Protein AF-R5YTG2-F1 (afdb_monomer_lite)

Secondary structure (DSSP, 8-state):
---------HHHHHH-S-EEESSHHHHHHHHHHTTSS-TTS-EEEHHHHHHHHHHSS---PPPP--HHHH--HHHHHHHHHHHHHHHHHHHHHHTSS-TTSPPPP-

Sequence (106 aa):
MPHRARQMTRDDYIYYDYLIGMDSANIRNMTRLAGGTDSQNKIYKMLSFADYEETQRFTEARDVADPWYTGNFDETYEDVVAGCRGFLYYLQQKGELSADVEIPEK

Structure (mmCIF, N/CA/C/O backbone):
data_AF-R5YTG2-F1
#
_entry.id   AF-R5YTG2-F1
#
loop_
_atom_site.group_PDB
_atom_site.id
_atom_site.type_symbol
_atom_site.label_atom_id
_atom_site.label_alt_id
_atom_site.label_comp_id
_atom_site.label_asym_id
_atom_site.label_entity_id
_atom_site.label_seq_id
_atom_site.pdbx_PDB_ins_code
_atom_site.Cartn_x
_atom_site.Cartn_y
_atom_site.Cartn_z
_atom_site.occupancy
_atom_site.B_iso_or_equiv
_atom_site.auth_seq_id
_atom_site.auth_comp_id
_atom_site.auth_asym_id
_atom_site.auth_atom_id
_atom_site.pdbx_PDB_model_num
ATOM 1 N N . MET A 1 1 ? -12.778 -4.340 -18.655 1.00 61.41 1 MET A N 1
ATOM 2 C CA . MET A 1 1 ? -11.855 -3.296 -19.157 1.00 61.41 1 MET A CA 1
ATOM 3 C C . MET A 1 1 ? -10.484 -3.929 -19.349 1.00 61.41 1 MET A C 1
ATOM 5 O O . MET A 1 1 ? -10.129 -4.747 -18.511 1.00 61.41 1 MET A O 1
ATOM 9 N N . PRO A 1 2 ? -9.727 -3.633 -20.418 1.00 82.12 2 PRO A N 1
ATOM 10 C CA . PRO A 1 2 ? -8.362 -4.136 -20.540 1.00 82.12 2 PRO A CA 1
ATOM 11 C C . PRO A 1 2 ? -7.450 -3.419 -19.535 1.00 82.12 2 PRO A C 1
ATOM 13 O O . PRO A 1 2 ? -7.365 -2.191 -19.533 1.00 82.12 2 PRO A O 1
ATOM 16 N N . HIS A 1 3 ? -6.768 -4.187 -18.689 1.00 88.25 3 HIS A N 1
ATOM 17 C CA . HIS A 1 3 ? -5.743 -3.679 -17.779 1.00 88.25 3 HIS A CA 1
ATOM 18 C C . HIS A 1 3 ? -4.375 -3.778 -18.462 1.00 88.25 3 HIS A C 1
ATOM 20 O O . HIS A 1 3 ? -4.065 -4.789 -19.090 1.00 88.25 3 HIS A O 1
ATOM 26 N N . ARG A 1 4 ? -3.557 -2.725 -18.361 1.00 94.44 4 ARG A N 1
ATOM 27 C CA . ARG A 1 4 ? -2.174 -2.715 -18.861 1.00 94.44 4 ARG A CA 1
ATOM 28 C C . ARG A 1 4 ? -1.240 -2.119 -17.821 1.00 94.44 4 ARG A C 1
ATOM 30 O O . ARG A 1 4 ? -1.621 -1.175 -17.128 1.00 94.44 4 ARG A O 1
ATOM 37 N N . ALA A 1 5 ? -0.017 -2.636 -17.761 1.00 94.38 5 ALA A N 1
ATOM 38 C CA . ALA A 1 5 ? 1.027 -2.056 -16.932 1.00 94.38 5 ALA A CA 1
ATOM 39 C C . ALA A 1 5 ? 1.304 -0.604 -17.355 1.00 94.38 5 ALA A C 1
ATOM 41 O O . ALA A 1 5 ? 1.332 -0.274 -18.545 1.00 94.38 5 ALA A O 1
ATOM 42 N N . ARG A 1 6 ? 1.515 0.263 -16.365 1.00 95.69 6 ARG A N 1
ATOM 43 C CA . ARG A 1 6 ? 1.985 1.637 -16.541 1.00 95.69 6 ARG A CA 1
ATOM 44 C C . ARG A 1 6 ? 2.969 1.958 -15.427 1.00 95.69 6 ARG A C 1
ATOM 46 O O . ARG A 1 6 ? 2.832 1.446 -14.320 1.00 95.69 6 ARG A O 1
ATOM 53 N N . GLN A 1 7 ? 3.935 2.815 -15.715 1.00 96.25 7 GLN A N 1
ATOM 54 C CA . GLN A 1 7 ? 4.850 3.306 -14.697 1.00 96.25 7 GLN A CA 1
ATOM 55 C C . GLN A 1 7 ? 4.191 4.446 -13.914 1.00 96.25 7 GLN A C 1
ATOM 57 O O . GLN A 1 7 ? 3.543 5.305 -14.513 1.00 96.25 7 GLN A O 1
ATOM 62 N N . MET A 1 8 ? 4.365 4.447 -12.590 1.00 96.12 8 MET A N 1
ATOM 63 C CA . MET A 1 8 ? 3.955 5.567 -11.744 1.00 96.12 8 MET A CA 1
ATOM 64 C C . MET A 1 8 ? 4.789 6.814 -12.064 1.00 96.12 8 MET A C 1
ATOM 66 O O . MET A 1 8 ? 6.007 6.728 -12.248 1.00 96.12 8 MET A O 1
ATOM 70 N N . THR A 1 9 ? 4.145 7.975 -12.066 1.00 96.44 9 THR A N 1
ATOM 71 C CA . THR A 1 9 ? 4.787 9.289 -12.151 1.00 96.44 9 THR A CA 1
ATOM 72 C C . THR A 1 9 ? 4.522 10.105 -10.887 1.00 96.44 9 THR A C 1
ATOM 74 O O . THR A 1 9 ? 3.749 9.717 -10.012 1.00 96.44 9 THR A O 1
ATOM 77 N N . ARG A 1 10 ? 5.165 11.270 -10.775 1.00 95.81 10 ARG A N 1
ATOM 78 C CA . ARG A 1 10 ? 4.881 12.212 -9.685 1.00 95.81 10 ARG A CA 1
ATOM 79 C C . ARG A 1 10 ? 3.447 12.748 -9.737 1.00 95.81 10 ARG A C 1
ATOM 81 O O . ARG A 1 10 ? 2.872 13.012 -8.686 1.00 95.81 10 ARG A O 1
ATOM 88 N N . ASP A 1 11 ? 2.869 12.872 -10.929 1.00 96.94 11 ASP A N 1
ATOM 89 C CA . ASP A 1 11 ? 1.501 13.371 -11.101 1.00 96.94 11 ASP A CA 1
ATOM 90 C C . ASP A 1 11 ? 0.469 12.414 -10.494 1.00 96.94 11 ASP A C 1
ATOM 92 O O . ASP A 1 11 ? -0.548 12.866 -9.975 1.00 96.94 11 ASP A O 1
ATOM 96 N N . ASP A 1 12 ? 0.758 11.107 -10.457 1.00 97.12 12 ASP A N 1
ATOM 97 C CA . ASP A 1 12 ? -0.096 10.134 -9.769 1.00 97.12 12 ASP A CA 1
ATOM 98 C C . ASP A 1 12 ? -0.238 10.461 -8.270 1.00 97.12 12 ASP A C 1
ATOM 100 O O . ASP A 1 12 ? -1.326 10.343 -7.718 1.00 97.12 12 ASP A O 1
ATOM 104 N N . TYR A 1 13 ? 0.821 10.944 -7.611 1.00 96.88 13 TYR A N 1
ATOM 105 C CA . TYR A 1 13 ? 0.758 11.344 -6.197 1.00 96.88 13 TYR A CA 1
ATOM 106 C C . TYR A 1 13 ? -0.132 12.570 -5.960 1.00 96.88 13 TYR A C 1
ATOM 108 O O . TYR A 1 13 ? -0.708 12.732 -4.887 1.00 96.88 13 TYR A O 1
ATOM 116 N N . ILE A 1 14 ? -0.256 13.440 -6.963 1.00 95.38 14 ILE A N 1
ATOM 117 C CA . ILE A 1 14 ? -1.161 14.592 -6.912 1.00 95.38 14 ILE A CA 1
ATOM 118 C C . ILE A 1 14 ? -2.602 14.135 -7.163 1.00 95.38 14 ILE A C 1
ATOM 120 O O . ILE A 1 14 ? -3.525 14.656 -6.545 1.00 95.38 14 ILE A O 1
ATOM 124 N N . TYR A 1 15 ? -2.780 13.180 -8.075 1.00 97.44 15 TYR A N 1
ATOM 125 C CA . TYR A 1 15 ? -4.084 12.763 -8.571 1.00 97.44 15 TYR A CA 1
ATOM 126 C C . TYR A 1 15 ? -4.833 11.803 -7.638 1.00 97.44 15 TYR A C 1
ATOM 128 O O . TYR A 1 15 ? -6.042 11.949 -7.486 1.00 97.44 15 TYR A O 1
ATOM 136 N N . TYR A 1 16 ? -4.152 10.820 -7.039 1.00 97.88 16 TYR A N 1
ATOM 137 C CA . TYR A 1 16 ? -4.800 9.805 -6.201 1.00 97.88 16 TYR A CA 1
ATOM 138 C C . TYR A 1 16 ? -4.821 10.191 -4.716 1.00 97.88 16 TYR A C 1
ATOM 140 O O . TYR A 1 16 ? -3.918 10.851 -4.192 1.00 97.88 16 TYR A O 1
ATOM 148 N N . ASP A 1 17 ? -5.852 9.720 -4.019 1.00 97.50 17 ASP A N 1
ATOM 149 C CA . ASP A 1 17 ? -5.981 9.867 -2.566 1.00 97.50 17 ASP A CA 1
ATOM 150 C C . ASP A 1 17 ? -5.178 8.813 -1.803 1.00 97.50 17 ASP A C 1
ATOM 152 O O . ASP A 1 17 ? -4.634 9.105 -0.743 1.00 97.50 17 ASP A O 1
ATOM 156 N N . TYR A 1 18 ? -5.038 7.620 -2.386 1.00 97.88 18 TYR A N 1
ATOM 157 C CA . TYR A 1 18 ? -4.306 6.494 -1.816 1.00 97.88 18 TYR A CA 1
ATOM 158 C C . TYR A 1 18 ? -3.359 5.888 -2.854 1.00 97.88 18 TYR A C 1
ATOM 160 O O . TYR A 1 18 ? -3.745 5.609 -3.990 1.00 97.88 18 TYR A O 1
ATOM 168 N N . LEU A 1 19 ? -2.118 5.644 -2.445 1.00 98.00 19 LEU A N 1
ATOM 169 C CA . LEU A 1 19 ? -1.083 4.951 -3.206 1.00 98.00 19 LEU A CA 1
ATOM 170 C C . LEU A 1 19 ? -0.669 3.705 -2.428 1.00 98.00 19 LEU A C 1
ATOM 172 O O . LEU A 1 19 ? 0.018 3.795 -1.412 1.00 98.00 19 LEU A O 1
ATOM 176 N N . ILE A 1 20 ? -1.097 2.536 -2.896 1.00 97.94 20 ILE A N 1
ATOM 177 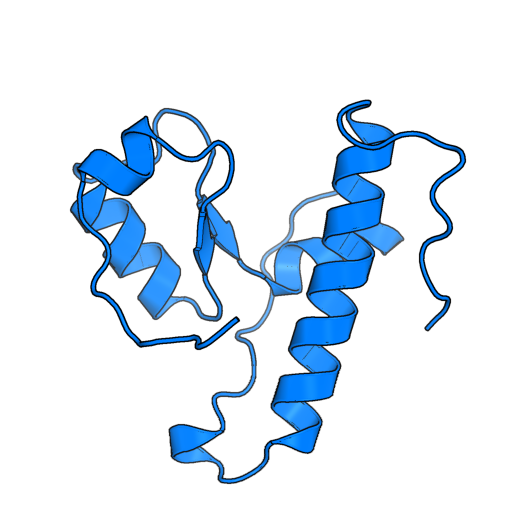C CA . ILE A 1 20 ? -0.927 1.279 -2.165 1.00 97.94 20 ILE A CA 1
ATOM 178 C C . ILE A 1 20 ? 0.149 0.431 -2.848 1.00 97.94 20 ILE A C 1
ATOM 180 O O . ILE A 1 20 ? -0.015 0.004 -3.989 1.00 97.94 20 ILE A O 1
ATOM 184 N N . GLY A 1 21 ? 1.263 0.210 -2.152 1.00 97.56 21 GLY A N 1
ATOM 185 C CA . GLY A 1 21 ? 2.379 -0.622 -2.598 1.00 97.56 21 GLY A CA 1
ATOM 186 C C . GLY A 1 21 ? 2.277 -2.052 -2.079 1.00 97.56 21 GLY A C 1
ATOM 187 O O . GLY A 1 21 ? 1.814 -2.279 -0.961 1.00 97.56 21 GLY A O 1
ATOM 188 N N . MET A 1 22 ? 2.752 -3.015 -2.867 1.00 97.44 22 MET A N 1
ATOM 189 C CA . MET A 1 22 ? 2.691 -4.440 -2.507 1.00 97.44 22 MET A CA 1
ATOM 190 C C . MET A 1 22 ? 3.829 -4.859 -1.569 1.00 97.44 22 MET A C 1
ATOM 192 O O . MET A 1 22 ? 3.654 -5.708 -0.700 1.00 97.44 22 MET A O 1
ATOM 196 N N . ASP A 1 23 ? 4.986 -4.216 -1.697 1.00 96.94 23 ASP A N 1
ATOM 197 C CA . ASP A 1 23 ? 6.186 -4.546 -0.937 1.00 96.94 23 ASP A CA 1
ATOM 198 C C . ASP A 1 23 ? 6.940 -3.294 -0.464 1.00 96.94 23 ASP A C 1
ATOM 200 O O . ASP A 1 23 ? 6.638 -2.148 -0.811 1.00 96.94 23 ASP A O 1
ATOM 204 N N . SER A 1 24 ? 7.980 -3.510 0.327 1.00 96.69 24 SER A N 1
ATOM 205 C CA . SER A 1 24 ? 8.809 -2.444 0.885 1.00 96.69 24 SER A CA 1
ATOM 206 C C . SER A 1 24 ? 9.613 -1.691 -0.187 1.00 96.69 24 SER A C 1
ATOM 208 O O . SER A 1 24 ? 9.976 -0.528 0.008 1.00 96.69 24 SER A O 1
ATOM 210 N N . ALA A 1 25 ? 9.904 -2.315 -1.334 1.00 97.00 25 ALA A N 1
ATOM 211 C CA . ALA A 1 25 ? 10.571 -1.657 -2.455 1.00 97.00 25 ALA A CA 1
ATOM 212 C C . ALA A 1 25 ? 9.638 -0.679 -3.181 1.00 97.00 25 ALA A C 1
ATOM 214 O O . ALA A 1 25 ? 10.075 0.412 -3.553 1.00 97.00 25 ALA A O 1
ATOM 215 N N . ASN A 1 26 ? 8.359 -1.027 -3.315 1.00 97.50 26 ASN A N 1
ATOM 216 C CA . ASN A 1 26 ? 7.296 -0.190 -3.850 1.00 97.50 26 ASN A CA 1
ATOM 217 C C . ASN A 1 26 ? 7.199 1.069 -2.991 1.00 97.50 26 ASN A C 1
ATOM 219 O O . ASN A 1 26 ? 7.338 2.162 -3.530 1.00 97.50 26 ASN A O 1
ATOM 223 N N . ILE A 1 27 ? 7.090 0.928 -1.663 1.00 97.50 27 ILE A N 1
ATOM 224 C CA . ILE A 1 27 ? 7.031 2.071 -0.736 1.00 97.50 27 ILE A CA 1
ATOM 225 C C . ILE A 1 27 ? 8.226 3.008 -0.936 1.00 97.50 27 ILE A C 1
ATOM 227 O O . ILE A 1 27 ? 8.043 4.192 -1.212 1.00 97.50 27 ILE A O 1
ATOM 231 N N . ARG A 1 28 ? 9.461 2.484 -0.900 1.00 97.56 28 ARG A N 1
ATOM 232 C CA . ARG A 1 28 ? 10.669 3.305 -1.115 1.00 97.56 28 ARG A CA 1
ATOM 233 C C . ARG A 1 28 ? 10.653 4.027 -2.466 1.00 97.56 28 ARG A C 1
ATOM 235 O O . ARG A 1 28 ? 10.999 5.206 -2.543 1.00 97.56 28 ARG A O 1
ATOM 242 N N . ASN A 1 29 ? 10.277 3.327 -3.536 1.00 97.94 29 ASN A N 1
ATOM 243 C CA . ASN A 1 29 ? 10.268 3.878 -4.889 1.00 97.94 29 ASN A CA 1
ATOM 244 C C . ASN A 1 29 ? 9.182 4.945 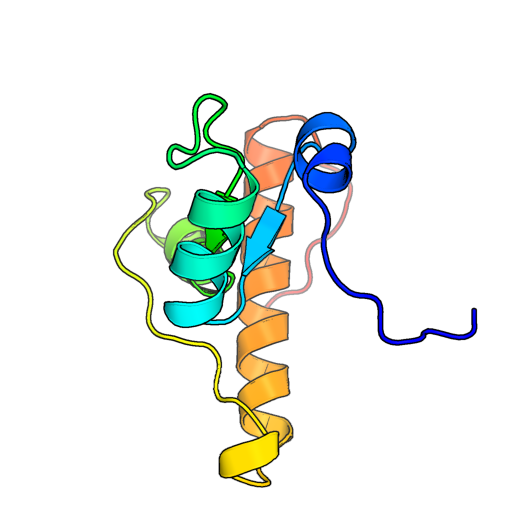-5.070 1.00 97.94 29 ASN A C 1
ATOM 246 O O . ASN A 1 29 ? 9.470 5.996 -5.644 1.00 97.94 29 ASN A O 1
ATOM 250 N N . MET A 1 30 ? 7.974 4.706 -4.557 1.00 97.81 30 MET A N 1
ATOM 251 C CA . MET A 1 30 ? 6.871 5.667 -4.590 1.00 97.81 30 MET A CA 1
ATOM 252 C C . MET A 1 30 ? 7.214 6.923 -3.788 1.00 97.81 30 MET A C 1
ATOM 254 O O . MET A 1 30 ? 7.076 8.024 -4.313 1.00 97.81 30 MET A O 1
ATOM 258 N N . THR A 1 31 ? 7.770 6.784 -2.579 1.00 97.25 31 THR A N 1
ATOM 259 C CA . THR A 1 31 ? 8.213 7.927 -1.762 1.00 97.25 31 THR A CA 1
ATOM 260 C C . THR A 1 31 ? 9.288 8.748 -2.471 1.00 97.25 31 THR A C 1
ATOM 262 O O . THR A 1 31 ? 9.249 9.980 -2.465 1.00 97.25 31 THR A O 1
ATOM 265 N N . ARG A 1 32 ? 10.229 8.092 -3.163 1.00 97.00 32 ARG A N 1
ATOM 266 C CA . ARG A 1 32 ? 11.222 8.788 -3.994 1.00 97.00 32 ARG A CA 1
ATOM 267 C C . ARG A 1 32 ? 10.560 9.568 -5.135 1.00 97.00 32 ARG A C 1
ATOM 269 O O . ARG A 1 32 ? 10.932 10.716 -5.367 1.00 97.00 32 ARG A O 1
ATOM 276 N N . LEU A 1 33 ? 9.581 8.979 -5.825 1.00 95.62 33 LEU A N 1
ATOM 277 C CA . LEU A 1 33 ? 8.838 9.637 -6.910 1.00 95.62 33 LEU A CA 1
ATOM 278 C C . LEU A 1 33 ? 7.958 10.795 -6.410 1.00 95.62 33 LEU A C 1
ATOM 280 O O . LEU A 1 33 ? 7.819 11.798 -7.110 1.00 95.62 33 LEU A O 1
ATOM 284 N N . ALA A 1 34 ? 7.439 10.702 -5.184 1.00 94.62 34 ALA A N 1
ATOM 285 C CA . ALA A 1 34 ? 6.671 11.755 -4.515 1.00 94.62 34 ALA A CA 1
ATOM 286 C C . ALA A 1 34 ? 7.521 12.979 -4.104 1.00 94.62 34 ALA A C 1
ATOM 288 O O . ALA A 1 34 ? 6.981 13.994 -3.666 1.00 94.62 34 ALA A O 1
ATOM 289 N N . GLY A 1 35 ? 8.846 12.926 -4.286 1.00 93.44 35 GLY A N 1
ATOM 290 C CA . GLY A 1 35 ? 9.770 14.007 -3.930 1.00 93.44 35 GLY A CA 1
ATOM 291 C C . GLY A 1 35 ? 10.578 13.752 -2.657 1.00 93.44 35 GLY A C 1
ATOM 292 O O . GLY A 1 35 ? 11.139 14.693 -2.107 1.00 93.44 35 GLY A O 1
ATOM 293 N N . GLY A 1 36 ? 10.655 12.498 -2.200 1.00 94.12 36 GLY A N 1
ATOM 294 C CA . GLY A 1 36 ? 11.484 12.067 -1.070 1.00 94.12 36 GLY A CA 1
ATOM 295 C C . GLY A 1 36 ? 10.732 11.908 0.252 1.00 94.12 36 GLY A C 1
ATOM 296 O O . GLY A 1 36 ? 11.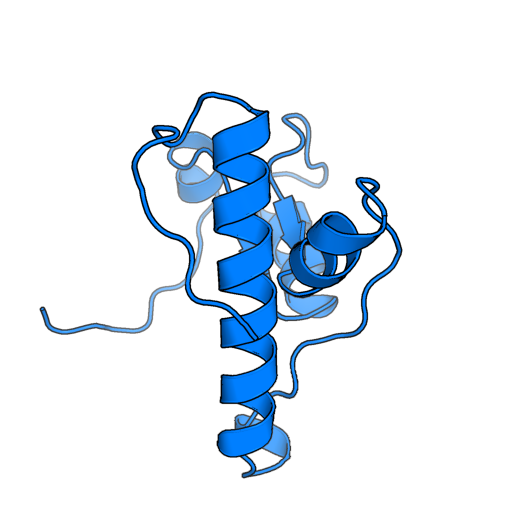252 11.250 1.148 1.00 94.12 36 GLY A O 1
ATOM 297 N N . THR A 1 37 ? 9.508 12.431 0.350 1.00 94.12 37 THR A N 1
ATOM 298 C CA . THR A 1 37 ? 8.661 12.337 1.547 1.00 94.12 37 THR A CA 1
ATOM 299 C C . THR A 1 37 ? 7.199 12.168 1.148 1.00 94.12 37 THR A C 1
ATOM 301 O O . THR A 1 37 ? 6.726 12.846 0.236 1.00 94.12 37 THR A O 1
ATOM 304 N N . ASP A 1 38 ? 6.471 11.320 1.874 1.00 95.88 38 ASP A N 1
ATOM 305 C CA . ASP A 1 38 ? 5.009 11.228 1.806 1.00 95.88 38 ASP A CA 1
ATOM 306 C C . ASP A 1 38 ? 4.364 12.329 2.664 1.00 95.88 38 ASP A C 1
ATOM 308 O O . ASP A 1 38 ? 3.940 12.118 3.796 1.00 95.88 38 ASP A O 1
ATOM 312 N N . SER A 1 39 ? 4.364 13.558 2.153 1.00 94.25 39 SER A N 1
ATOM 313 C CA . SER A 1 39 ? 3.888 14.735 2.891 1.00 94.25 39 SER A CA 1
ATOM 314 C C . SER A 1 39 ? 2.384 14.741 3.183 1.00 94.25 39 SER A C 1
ATOM 316 O O . SER A 1 39 ? 1.945 15.492 4.052 1.00 94.25 39 SER A O 1
ATOM 318 N N . GLN A 1 40 ? 1.597 13.949 2.452 1.00 96.19 40 GLN A N 1
ATOM 319 C CA . GLN A 1 40 ? 0.140 13.880 2.592 1.00 96.19 40 GLN A CA 1
ATOM 320 C C . GLN A 1 40 ? -0.314 12.595 3.298 1.00 96.19 40 GLN A C 1
ATOM 322 O O . GLN A 1 40 ? -1.512 12.436 3.511 1.00 96.19 40 GLN A O 1
ATOM 327 N N . ASN A 1 41 ? 0.620 11.725 3.703 1.00 95.62 41 ASN A N 1
ATOM 328 C CA . ASN A 1 41 ? 0.347 10.418 4.304 1.00 95.62 41 ASN A CA 1
ATOM 329 C C . ASN A 1 41 ? -0.579 9.560 3.424 1.00 95.62 41 ASN A C 1
ATOM 331 O O . ASN A 1 41 ? -1.575 9.032 3.906 1.00 95.62 41 ASN A O 1
ATOM 335 N N . LYS A 1 42 ? -0.285 9.484 2.122 1.00 96.38 42 LYS A N 1
ATOM 336 C CA . LYS A 1 42 ? -1.093 8.766 1.123 1.00 96.38 42 LYS A CA 1
ATOM 337 C C . LYS A 1 42 ? -0.480 7.436 0.692 1.00 96.38 42 LYS A C 1
ATOM 339 O O . LYS A 1 42 ? -1.123 6.694 -0.049 1.00 96.38 42 LYS A O 1
ATOM 344 N N . ILE A 1 43 ? 0.757 7.142 1.091 1.00 97.44 43 ILE A N 1
ATOM 345 C CA . ILE A 1 43 ? 1.486 5.941 0.685 1.00 97.44 43 ILE A CA 1
ATOM 346 C C . ILE A 1 43 ? 1.335 4.863 1.759 1.00 97.44 43 ILE A C 1
ATOM 348 O O . ILE A 1 43 ? 1.829 4.997 2.876 1.00 97.44 43 ILE A O 1
ATOM 352 N N . TYR A 1 44 ? 0.705 3.753 1.388 1.00 96.75 44 TYR A N 1
ATOM 353 C CA . TYR A 1 44 ? 0.424 2.630 2.280 1.00 96.75 44 TYR A CA 1
ATOM 354 C C . TYR A 1 44 ? 0.964 1.324 1.708 1.00 96.75 44 TYR A C 1
ATOM 356 O O . TYR A 1 44 ? 1.098 1.167 0.495 1.00 96.75 44 TYR A O 1
ATOM 364 N N . LYS A 1 45 ? 1.247 0.359 2.583 1.00 96.88 45 LYS A N 1
ATOM 365 C CA . LYS A 1 45 ? 1.559 -1.015 2.187 1.00 96.88 45 LYS A CA 1
ATOM 366 C C . LYS A 1 45 ? 0.294 -1.861 2.256 1.00 96.88 45 LYS A C 1
ATOM 368 O O . LYS A 1 45 ? -0.446 -1.750 3.228 1.00 96.88 45 LYS A O 1
ATOM 373 N N . MET A 1 46 ? 0.058 -2.706 1.253 1.00 96.88 46 MET A N 1
ATOM 374 C CA . MET A 1 46 ? -1.191 -3.465 1.110 1.00 96.88 46 MET A CA 1
ATOM 375 C C . MET A 1 46 ? -1.558 -4.239 2.383 1.00 96.88 46 MET A C 1
ATOM 377 O O . MET A 1 46 ? -2.654 -4.088 2.916 1.00 96.88 46 MET A O 1
ATOM 381 N N . LEU A 1 47 ? -0.617 -5.010 2.929 1.00 95.81 47 LEU A N 1
ATOM 382 C CA . LEU A 1 47 ? -0.885 -5.842 4.103 1.00 95.81 47 LEU A CA 1
ATOM 383 C C . LEU A 1 47 ? -0.971 -5.063 5.422 1.00 95.81 47 LEU A C 1
ATOM 385 O O . LEU A 1 47 ? -1.469 -5.607 6.399 1.00 95.81 47 LEU A O 1
ATOM 389 N N . SER A 1 48 ? -0.602 -3.776 5.458 1.00 95.56 48 SER A N 1
ATOM 390 C CA . 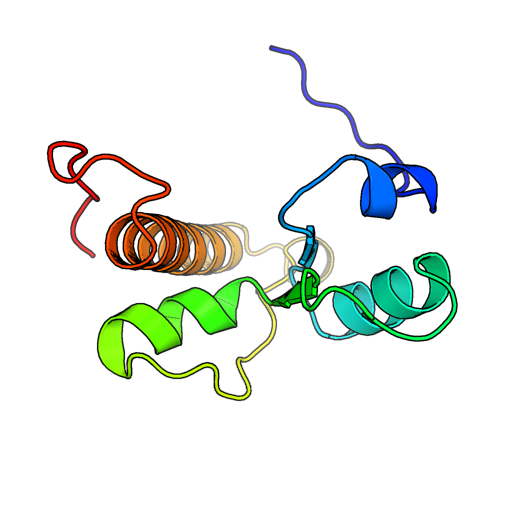SER A 1 48 ? -0.865 -2.939 6.639 1.00 95.56 48 SER A CA 1
ATOM 391 C C . SER A 1 48 ? -2.360 -2.738 6.883 1.00 95.56 48 SER A C 1
ATOM 393 O O . SER A 1 48 ? -2.754 -2.445 8.008 1.00 95.56 48 SER A O 1
ATOM 395 N N . PHE A 1 49 ? -3.200 -2.901 5.856 1.00 95.69 49 PHE A N 1
ATOM 396 C CA . PHE A 1 49 ? -4.650 -2.863 6.015 1.00 95.69 49 PHE A CA 1
ATOM 397 C C . PHE A 1 49 ? -5.223 -4.166 6.579 1.00 95.69 49 PHE A C 1
ATOM 399 O O . PHE A 1 49 ? -6.196 -4.111 7.327 1.00 95.69 49 PHE A O 1
ATOM 406 N N . ALA A 1 50 ? -4.615 -5.317 6.273 1.00 92.75 50 ALA A N 1
ATOM 407 C CA . ALA A 1 50 ? -5.036 -6.601 6.834 1.00 92.75 50 ALA A CA 1
ATOM 408 C C . ALA A 1 50 ? -4.870 -6.613 8.365 1.00 92.75 50 ALA A C 1
ATOM 410 O O . ALA A 1 50 ? -5.788 -6.999 9.083 1.00 92.75 50 ALA A O 1
ATOM 411 N N . ASP A 1 51 ? -3.751 -6.084 8.869 1.00 86.06 51 ASP A N 1
ATOM 412 C CA . ASP A 1 51 ? -3.519 -5.926 10.312 1.00 86.06 51 ASP A CA 1
ATOM 413 C C . ASP A 1 51 ? -4.426 -4.847 10.935 1.00 86.06 51 ASP A C 1
ATOM 415 O O . ASP A 1 51 ? -4.785 -4.916 12.115 1.00 86.06 51 ASP A O 1
ATOM 419 N N . TYR A 1 52 ? -4.803 -3.824 10.158 1.00 87.75 52 TYR A N 1
ATOM 420 C CA . TYR A 1 52 ? -5.656 -2.732 10.629 1.00 87.75 52 TYR A CA 1
ATOM 421 C C . TYR A 1 52 ? -7.076 -3.202 10.957 1.00 87.75 52 TYR A C 1
ATOM 423 O O . TYR A 1 52 ? -7.657 -2.710 11.920 1.00 87.75 52 TYR A O 1
ATOM 431 N N . GLU A 1 53 ? -7.633 -4.144 10.193 1.00 82.94 53 GLU A N 1
ATOM 432 C CA . GLU A 1 53 ? -8.956 -4.721 10.473 1.00 82.94 53 GLU A CA 1
ATOM 433 C C . GLU A 1 53 ? -9.045 -5.253 11.915 1.00 82.94 53 GLU A C 1
ATOM 435 O O . GLU A 1 53 ? -10.030 -5.016 12.612 1.00 82.94 53 GLU A O 1
ATOM 440 N N . GLU A 1 54 ? -7.976 -5.892 12.395 1.00 82.06 54 GLU A N 1
ATOM 441 C CA . GLU A 1 54 ? -7.924 -6.508 13.724 1.00 82.06 54 GLU A CA 1
ATOM 442 C C . GLU A 1 54 ? -7.457 -5.541 14.818 1.00 82.06 54 GLU A C 1
ATOM 444 O O . GLU A 1 54 ? -7.958 -5.564 15.943 1.00 82.06 54 GLU A O 1
ATOM 449 N N . THR A 1 55 ? -6.476 -4.690 14.510 1.00 85.62 55 THR A N 1
ATOM 450 C CA . THR A 1 55 ? -5.783 -3.871 15.520 1.00 85.62 55 THR A CA 1
ATOM 451 C C . THR A 1 55 ? -6.215 -2.408 15.535 1.00 85.62 55 THR A C 1
ATOM 453 O O . THR A 1 55 ? -5.903 -1.686 16.485 1.00 85.62 55 THR A O 1
ATOM 456 N N . GLN A 1 56 ? -6.883 -1.951 14.473 1.00 85.25 56 GLN A N 1
ATOM 457 C CA . GLN A 1 56 ? -7.195 -0.550 14.173 1.00 85.25 56 GLN A CA 1
ATOM 458 C C . GLN A 1 56 ? -5.971 0.381 14.214 1.00 85.25 56 GLN A C 1
ATOM 460 O O . GLN A 1 56 ? -6.085 1.586 14.464 1.00 85.25 56 GLN A O 1
ATOM 465 N N . ARG A 1 57 ? -4.772 -0.165 13.979 1.00 86.31 57 ARG A N 1
ATOM 466 C CA . ARG A 1 57 ? -3.505 0.572 13.959 1.00 86.31 57 ARG A CA 1
ATOM 467 C C . ARG A 1 57 ? -2.675 0.107 12.773 1.00 86.31 57 ARG A C 1
ATOM 469 O O . ARG A 1 57 ? -2.629 -1.074 12.466 1.00 86.31 57 ARG A O 1
ATOM 476 N N . PHE A 1 58 ? -1.987 1.038 12.122 1.00 88.56 58 PHE A N 1
ATOM 477 C CA . PHE A 1 58 ? -1.005 0.667 11.111 1.00 88.56 58 PHE A CA 1
ATOM 478 C C . PHE A 1 58 ? 0.281 0.211 11.800 1.00 88.56 58 PHE A C 1
ATOM 480 O O . PHE A 1 58 ? 0.952 1.002 12.468 1.00 88.56 58 PHE A O 1
ATOM 487 N N . THR A 1 59 ? 0.598 -1.072 11.654 1.00 81.25 59 THR A N 1
ATOM 488 C CA . THR A 1 59 ? 1.847 -1.695 12.099 1.00 81.25 59 THR A CA 1
ATOM 489 C C . THR A 1 59 ? 2.760 -1.991 10.914 1.00 81.25 59 THR A C 1
ATOM 491 O O . THR A 1 59 ? 2.372 -1.867 9.747 1.00 81.25 59 THR A O 1
ATOM 494 N N . GLU A 1 60 ? 4.008 -2.355 11.211 1.00 83.75 60 GLU A N 1
ATOM 495 C CA . GLU A 1 60 ? 4.887 -2.928 10.199 1.00 83.75 60 GLU A CA 1
ATOM 496 C C . GLU A 1 60 ? 4.251 -4.220 9.673 1.00 83.75 60 GLU A C 1
ATOM 498 O O . GLU A 1 60 ? 4.093 -5.182 10.419 1.00 83.75 60 GLU A O 1
ATOM 503 N N . ALA A 1 61 ? 3.875 -4.216 8.397 1.00 89.31 61 ALA A N 1
ATOM 504 C CA . ALA A 1 61 ? 3.306 -5.375 7.727 1.00 89.31 61 ALA A CA 1
ATOM 505 C C . ALA A 1 61 ? 4.354 -6.038 6.836 1.00 89.31 61 ALA A C 1
ATOM 507 O O . ALA A 1 61 ? 5.222 -5.366 6.265 1.00 89.31 61 ALA A O 1
ATOM 508 N N . ARG A 1 62 ? 4.251 -7.356 6.660 1.00 94.62 62 ARG A N 1
ATOM 509 C CA . ARG A 1 62 ? 5.083 -8.100 5.701 1.00 94.62 62 ARG A CA 1
ATOM 510 C C . ARG A 1 62 ? 4.798 -7.686 4.249 1.00 94.62 62 ARG A C 1
ATOM 512 O O . ARG A 1 62 ? 3.835 -6.975 3.969 1.00 94.62 62 ARG A O 1
ATOM 519 N N . ASP A 1 63 ? 5.687 -8.062 3.332 1.00 96.38 63 ASP A N 1
ATOM 520 C CA . ASP A 1 63 ? 5.474 -7.887 1.888 1.00 96.38 63 ASP A CA 1
ATOM 521 C C . ASP A 1 63 ? 4.398 -8.866 1.381 1.00 96.38 63 ASP A C 1
ATOM 523 O O . ASP A 1 63 ? 4.256 -9.965 1.926 1.00 96.38 63 ASP A O 1
ATOM 527 N N . VAL A 1 64 ? 3.657 -8.461 0.346 1.00 96.44 64 VAL A N 1
ATOM 528 C CA . VAL A 1 64 ? 2.844 -9.382 -0.462 1.00 96.44 64 VAL A CA 1
ATOM 529 C C . VAL A 1 64 ? 3.782 -10.347 -1.184 1.00 96.44 64 VAL A C 1
ATOM 531 O O . VAL A 1 64 ? 4.803 -9.915 -1.729 1.00 96.44 64 VAL A O 1
ATOM 534 N N . ALA A 1 65 ? 3.446 -11.635 -1.218 1.00 95.19 65 ALA A N 1
ATOM 535 C CA . ALA A 1 65 ? 4.215 -12.620 -1.972 1.00 95.19 65 ALA A CA 1
ATOM 536 C C . ALA A 1 65 ? 4.197 -12.287 -3.476 1.00 95.19 65 ALA A C 1
ATOM 538 O O . ALA A 1 65 ? 3.141 -12.310 -4.103 1.00 95.19 65 ALA A O 1
ATOM 539 N N . ASP A 1 66 ? 5.352 -11.965 -4.069 1.00 93.69 66 ASP A N 1
ATOM 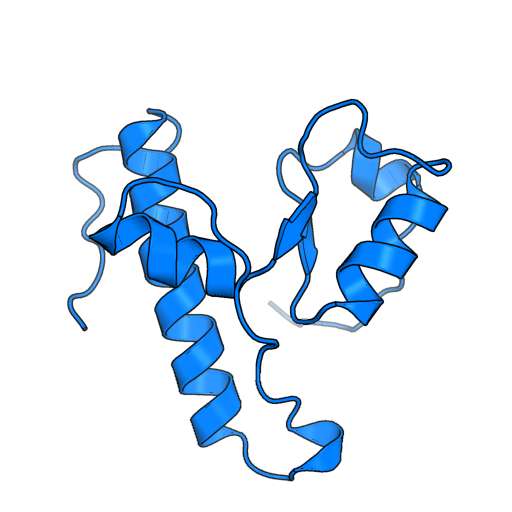540 C CA . ASP A 1 66 ? 5.450 -11.623 -5.495 1.00 93.69 66 ASP A CA 1
ATOM 541 C C . ASP A 1 66 ? 5.509 -12.900 -6.361 1.00 93.69 66 ASP A C 1
ATOM 543 O O . ASP A 1 66 ? 6.508 -13.639 -6.316 1.00 93.69 66 ASP A O 1
ATOM 547 N N . PRO A 1 67 ? 4.484 -13.156 -7.196 1.00 94.81 67 PRO A N 1
ATOM 548 C CA . PRO A 1 67 ? 4.400 -14.382 -7.977 1.00 94.81 67 PRO A CA 1
ATOM 549 C C . PRO A 1 67 ? 5.432 -14.420 -9.107 1.00 94.81 67 PRO A C 1
ATOM 551 O O . PRO A 1 67 ? 5.697 -15.491 -9.649 1.00 94.81 67 PRO A O 1
ATOM 554 N N . TRP A 1 68 ? 6.056 -13.289 -9.462 1.00 92.12 68 TRP A N 1
ATOM 555 C CA . TRP A 1 68 ? 7.133 -13.254 -10.450 1.00 92.12 68 TRP A CA 1
ATOM 556 C C . TRP A 1 68 ? 8.364 -14.045 -9.995 1.00 92.12 68 TRP A C 1
ATOM 558 O O . TRP A 1 68 ? 9.047 -14.655 -10.819 1.00 92.12 68 TRP A O 1
ATOM 568 N N . TYR A 1 69 ? 8.643 -14.054 -8.689 1.00 89.81 69 TYR A N 1
ATOM 569 C CA . TYR A 1 69 ? 9.798 -14.753 -8.123 1.00 89.81 69 TYR A CA 1
ATOM 570 C C . TYR A 1 69 ? 9.447 -16.140 -7.583 1.00 89.81 69 TYR A C 1
ATOM 572 O O . TYR A 1 69 ? 10.275 -17.045 -7.666 1.00 89.81 69 TYR A O 1
ATOM 580 N N . THR A 1 70 ? 8.245 -16.316 -7.027 1.00 90.69 70 THR A N 1
ATOM 581 C CA . THR A 1 70 ? 7.826 -17.586 -6.411 1.00 90.69 70 THR A CA 1
ATOM 582 C C . THR A 1 70 ? 7.124 -18.523 -7.392 1.00 90.69 70 THR A C 1
ATOM 584 O O . THR A 1 70 ? 7.147 -19.737 -7.204 1.00 90.69 70 THR A O 1
ATOM 587 N N . GLY A 1 71 ? 6.476 -17.977 -8.427 1.00 93.81 71 GLY A N 1
ATOM 588 C CA . GLY A 1 71 ? 5.534 -18.704 -9.279 1.00 93.81 71 GLY A CA 1
ATOM 589 C C . GLY A 1 71 ? 4.210 -19.061 -8.589 1.00 93.81 71 GLY A C 1
ATOM 590 O O . GLY A 1 71 ? 3.360 -19.688 -9.220 1.00 93.81 71 GLY A O 1
ATOM 591 N N . ASN A 1 72 ? 4.020 -18.677 -7.321 1.00 95.12 72 ASN A N 1
ATOM 592 C CA . ASN A 1 72 ? 2.842 -19.007 -6.525 1.00 95.12 72 ASN A CA 1
ATOM 593 C C . ASN A 1 72 ? 1.839 -17.849 -6.539 1.00 95.12 72 ASN A C 1
ATOM 595 O O . ASN A 1 72 ? 1.961 -16.902 -5.767 1.00 95.12 72 ASN A O 1
ATOM 599 N N . PHE A 1 73 ? 0.848 -17.931 -7.423 1.00 96.81 73 PHE A N 1
ATOM 600 C CA . PHE A 1 73 ? -0.202 -16.917 -7.534 1.00 96.81 73 PHE A CA 1
ATOM 601 C C . PHE A 1 73 ? -1.267 -17.025 -6.442 1.00 96.81 73 PHE A C 1
ATOM 603 O O . PHE A 1 73 ? -1.928 -16.025 -6.166 1.00 96.81 73 PHE A O 1
ATOM 610 N N . ASP A 1 74 ? -1.431 -18.199 -5.829 1.00 97.44 74 ASP A N 1
ATOM 611 C CA . ASP A 1 74 ? -2.456 -18.417 -4.806 1.00 97.44 74 ASP A CA 1
ATOM 612 C C . ASP A 1 74 ? -2.116 -17.620 -3.542 1.00 97.44 74 ASP A C 1
ATOM 614 O O . ASP A 1 74 ? -2.948 -16.874 -3.036 1.00 97.44 74 ASP A O 1
ATOM 6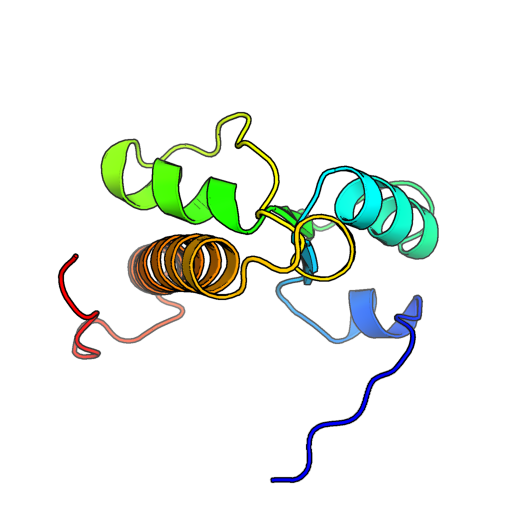18 N N . GLU A 1 75 ? -0.854 -17.659 -3.110 1.00 96.31 75 GLU A N 1
ATOM 619 C CA . GLU A 1 75 ? -0.376 -16.877 -1.961 1.00 96.31 75 GLU A CA 1
ATOM 620 C C . GLU A 1 75 ? -0.469 -15.362 -2.216 1.00 96.31 75 GLU A C 1
ATOM 622 O O . GLU A 1 75 ? -0.947 -14.609 -1.368 1.00 96.31 75 GLU A O 1
ATOM 627 N N . THR A 1 76 ? -0.099 -14.898 -3.417 1.00 96.62 76 THR A N 1
ATOM 628 C CA . THR A 1 76 ? -0.298 -13.494 -3.815 1.00 96.62 76 THR A CA 1
ATOM 629 C C . THR A 1 76 ? -1.770 -13.095 -3.764 1.00 96.62 76 THR A C 1
ATOM 631 O O . THR A 1 76 ? -2.105 -11.990 -3.337 1.00 96.62 76 THR A O 1
ATOM 634 N N . TYR A 1 77 ? -2.655 -13.968 -4.245 1.00 96.25 77 TYR A N 1
ATOM 635 C CA . TYR A 1 77 ? -4.087 -13.713 -4.262 1.00 96.25 77 TYR A CA 1
ATOM 636 C C . TYR A 1 77 ? -4.641 -13.598 -2.841 1.00 96.25 77 TYR A C 1
ATOM 638 O O . TYR A 1 77 ? -5.331 -12.623 -2.544 1.00 96.25 77 TYR A O 1
ATOM 646 N N . GLU A 1 78 ? -4.299 -14.537 -1.958 1.00 95.75 78 GLU A N 1
ATOM 647 C CA . GLU A 1 78 ? -4.704 -14.518 -0.550 1.00 95.75 78 GLU A CA 1
ATOM 648 C C . GLU A 1 78 ? -4.256 -13.225 0.149 1.00 95.75 78 GLU A C 1
ATOM 650 O O . GLU A 1 78 ? -5.065 -12.559 0.802 1.00 95.75 78 GLU A O 1
ATOM 655 N N . ASP A 1 79 ? -3.006 -12.809 -0.071 1.00 95.75 79 ASP A N 1
ATOM 656 C CA . ASP A 1 79 ? -2.453 -11.562 0.458 1.00 95.75 79 ASP A CA 1
ATOM 657 C C . ASP A 1 79 ? -3.218 -10.324 -0.023 1.00 95.75 79 ASP A C 1
ATOM 659 O O . ASP A 1 79 ? -3.602 -9.458 0.770 1.00 95.75 79 ASP A O 1
ATOM 663 N N . VAL A 1 80 ? -3.447 -10.223 -1.334 1.00 96.06 80 VAL A N 1
ATOM 664 C CA . VAL A 1 80 ? -4.141 -9.074 -1.927 1.00 96.06 80 VAL A CA 1
ATOM 665 C C . VAL A 1 80 ? -5.595 -9.025 -1.466 1.00 96.06 80 VAL A C 1
ATOM 667 O O . VAL A 1 80 ? -6.088 -7.944 -1.150 1.00 96.06 80 VAL A O 1
ATOM 670 N N . VAL A 1 81 ? -6.278 -10.168 -1.370 1.00 96.00 81 VAL A N 1
ATOM 671 C CA . VAL A 1 81 ? -7.657 -10.236 -0.865 1.00 96.00 81 VAL A CA 1
ATOM 672 C C . VAL A 1 81 ? -7.729 -9.788 0.593 1.00 96.00 81 VAL A C 1
ATOM 674 O O . VAL A 1 81 ? -8.585 -8.965 0.926 1.00 96.00 81 VAL A O 1
ATOM 677 N N . ALA A 1 82 ? -6.824 -10.268 1.451 1.00 94.31 82 ALA A N 1
ATOM 678 C CA . ALA A 1 82 ? -6.764 -9.850 2.850 1.00 94.31 82 ALA A CA 1
ATOM 679 C C . ALA A 1 82 ? -6.526 -8.335 2.982 1.00 94.31 82 ALA A C 1
ATOM 681 O O . ALA A 1 82 ? -7.247 -7.653 3.712 1.00 94.31 82 ALA A O 1
ATOM 682 N N . GLY A 1 83 ? -5.573 -7.787 2.221 1.00 95.25 83 GLY A N 1
ATOM 683 C CA . GLY A 1 83 ? -5.306 -6.348 2.195 1.00 95.25 83 GLY A CA 1
ATOM 684 C C . GLY A 1 83 ? -6.492 -5.523 1.684 1.00 95.25 83 GLY A C 1
ATOM 685 O O . GLY A 1 83 ? -6.852 -4.517 2.293 1.00 95.25 83 GLY A O 1
ATOM 686 N N . CYS A 1 84 ? -7.154 -5.962 0.609 1.00 96.06 84 CYS A N 1
ATOM 687 C CA . CYS A 1 84 ? -8.332 -5.291 0.056 1.00 96.06 84 CYS A CA 1
ATOM 688 C C . CYS A 1 84 ? -9.510 -5.263 1.037 1.00 96.06 84 CYS A C 1
ATOM 690 O O . CYS A 1 84 ? -10.139 -4.216 1.179 1.00 96.06 84 CYS A O 1
ATOM 692 N N . ARG A 1 85 ? -9.798 -6.374 1.728 1.00 94.75 85 ARG A N 1
ATOM 693 C CA . ARG A 1 85 ? -10.843 -6.428 2.768 1.00 94.75 85 ARG A CA 1
ATOM 694 C C . ARG A 1 85 ? -10.561 -5.412 3.877 1.00 94.75 85 ARG A C 1
ATOM 696 O O . ARG A 1 85 ? -11.400 -4.554 4.149 1.00 94.75 85 ARG A O 1
ATOM 703 N N . GLY A 1 86 ? -9.343 -5.430 4.420 1.00 94.81 86 GLY A N 1
ATOM 704 C CA . GLY A 1 86 ? -8.919 -4.468 5.436 1.00 94.81 86 GLY A CA 1
ATOM 705 C C . GLY A 1 86 ? -8.965 -3.013 4.954 1.00 94.81 86 GLY A C 1
ATOM 706 O O . GLY A 1 86 ? -9.331 -2.115 5.714 1.00 94.81 86 GLY A O 1
ATOM 707 N N . PHE A 1 87 ? -8.649 -2.757 3.680 1.00 96.25 87 PHE A N 1
ATOM 708 C CA . PHE A 1 87 ? -8.703 -1.412 3.105 1.00 96.25 87 PHE A CA 1
ATOM 709 C C . PHE A 1 87 ? -10.143 -0.910 2.972 1.00 96.25 87 PHE A C 1
ATOM 711 O O . PHE A 1 87 ? -10.428 0.227 3.340 1.00 96.25 87 PHE A O 1
ATOM 718 N N . LEU A 1 88 ? -11.071 -1.756 2.516 1.00 95.75 88 LEU A N 1
ATOM 719 C CA . LEU A 1 88 ? -12.493 -1.408 2.475 1.00 95.75 88 LEU A CA 1
ATOM 720 C C . LEU A 1 88 ? -13.024 -1.096 3.880 1.00 95.75 88 LEU A C 1
ATOM 722 O O . LEU A 1 88 ? -13.728 -0.101 4.054 1.00 95.75 88 LEU A O 1
ATOM 726 N N . TYR A 1 89 ? -12.627 -1.880 4.887 1.00 94.38 89 TYR A N 1
ATOM 727 C CA . TYR A 1 89 ? -13.002 -1.628 6.278 1.00 94.38 89 TYR A CA 1
ATOM 728 C C . TYR A 1 89 ? -12.454 -0.282 6.764 1.00 94.38 89 TYR A C 1
ATOM 730 O O . TYR A 1 89 ? -13.193 0.529 7.323 1.00 94.38 89 TYR A O 1
ATOM 738 N N . TYR A 1 90 ? -11.181 0.005 6.483 1.00 95.00 90 TYR A N 1
ATOM 739 C CA . TYR A 1 90 ? -10.566 1.300 6.772 1.00 95.00 90 TYR A CA 1
ATOM 740 C C . TYR A 1 90 ? -11.352 2.469 6.151 1.00 95.00 90 TYR A C 1
ATOM 742 O O . TYR A 1 90 ? -11.637 3.450 6.842 1.00 95.00 90 TYR A O 1
ATOM 750 N N . LEU A 1 91 ? -11.763 2.355 4.883 1.00 96.00 91 LEU A N 1
ATOM 751 C CA . LEU A 1 91 ? -12.559 3.387 4.212 1.00 96.00 91 LEU A CA 1
ATOM 752 C C . LEU A 1 91 ? -13.940 3.577 4.859 1.00 96.00 91 LEU A C 1
ATOM 754 O O . LEU A 1 91 ? -14.393 4.717 4.981 1.00 96.00 91 LEU A O 1
ATOM 758 N N . GLN A 1 92 ? -14.594 2.506 5.324 1.00 94.50 92 GLN A N 1
ATOM 759 C CA . GLN A 1 92 ? -15.853 2.624 6.074 1.00 94.50 92 GLN A CA 1
ATOM 760 C C . GLN A 1 92 ? -15.659 3.366 7.394 1.00 94.50 92 GLN A C 1
ATOM 762 O O . GLN A 1 92 ? -16.416 4.288 7.695 1.00 94.50 92 GLN A O 1
ATOM 767 N N . GLN A 1 93 ? -14.614 3.030 8.156 1.00 93.06 93 GLN A N 1
ATOM 768 C CA . GLN A 1 93 ? -14.306 3.717 9.417 1.00 93.06 93 GLN A CA 1
ATOM 769 C C . GLN A 1 93 ? -13.995 5.205 9.207 1.00 93.06 93 GLN A C 1
ATOM 771 O O . GLN A 1 93 ? -14.292 6.040 10.060 1.00 93.06 93 GLN A O 1
ATOM 776 N N . LYS A 1 94 ? -13.419 5.551 8.053 1.00 94.44 94 LYS A N 1
ATOM 777 C CA . LYS A 1 94 ? -13.137 6.930 7.640 1.00 94.44 94 LYS A CA 1
ATOM 778 C C . LYS A 1 94 ? -14.366 7.683 7.117 1.00 94.44 94 LYS A C 1
ATOM 780 O O . LYS A 1 94 ? -14.291 8.901 6.970 1.00 94.44 94 LYS A O 1
ATOM 785 N N . GLY A 1 95 ? -15.475 6.990 6.847 1.00 95.75 95 GLY A N 1
ATOM 786 C CA . GLY A 1 95 ? -16.665 7.557 6.207 1.00 95.75 95 GLY A CA 1
ATOM 787 C C . GLY A 1 95 ? -16.494 7.828 4.707 1.00 95.75 95 GLY A C 1
ATOM 788 O O . GLY A 1 95 ? -17.263 8.594 4.132 1.00 95.75 95 GLY A O 1
ATOM 789 N N . GLU A 1 96 ? -15.483 7.225 4.079 1.00 96.19 96 GLU A N 1
ATOM 790 C CA . GLU A 1 96 ? -15.174 7.342 2.645 1.00 96.19 96 GLU A CA 1
ATOM 791 C C . GLU A 1 96 ? -15.793 6.198 1.823 1.00 96.19 96 GLU A C 1
ATOM 793 O O . GLU A 1 96 ? -15.911 6.297 0.602 1.00 96.19 96 GLU A O 1
ATOM 798 N N . LEU A 1 97 ? -16.235 5.132 2.498 1.00 95.94 97 LEU A N 1
ATOM 799 C CA . LEU A 1 97 ? -17.086 4.081 1.949 1.00 95.94 97 LEU A CA 1
ATOM 800 C C . LEU A 1 97 ? -18.380 3.998 2.761 1.00 95.94 97 LEU A C 1
ATOM 802 O O . LEU A 1 97 ? -18.366 4.124 3.985 1.00 95.94 97 LEU A O 1
ATOM 806 N N . SER A 1 98 ? -19.503 3.783 2.078 1.00 94.06 98 SER A N 1
ATOM 807 C CA . SER A 1 98 ? -20.803 3.705 2.737 1.00 94.06 98 SER A CA 1
ATOM 808 C C . SER A 1 98 ? -20.917 2.461 3.629 1.00 94.06 98 SER A C 1
ATOM 810 O O . SER A 1 98 ? -20.387 1.395 3.305 1.00 94.06 98 SER A O 1
ATOM 812 N N . ALA A 1 99 ? -21.612 2.598 4.760 1.00 88.31 99 ALA A N 1
ATOM 813 C CA . ALA A 1 99 ? -21.735 1.545 5.774 1.00 88.31 99 ALA A CA 1
ATOM 814 C C . ALA A 1 99 ? -22.632 0.368 5.343 1.00 88.31 99 ALA A C 1
ATOM 816 O O . ALA A 1 99 ? -22.605 -0.684 5.970 1.00 88.31 99 ALA A O 1
ATOM 817 N N . ASP A 1 100 ? -23.427 0.537 4.287 1.00 91.00 100 ASP A N 1
ATOM 818 C CA . ASP A 1 100 ? -24.251 -0.506 3.666 1.00 91.00 100 ASP A CA 1
ATOM 819 C C . ASP A 1 100 ? -23.482 -1.358 2.643 1.00 91.00 100 ASP A C 1
ATOM 821 O O . ASP A 1 100 ? -24.016 -2.353 2.156 1.00 91.00 100 ASP A O 1
ATOM 825 N N . VAL A 1 101 ? -22.234 -1.001 2.316 1.00 90.94 101 VAL A N 1
ATOM 826 C CA . VAL A 1 101 ? -21.379 -1.843 1.474 1.00 90.94 101 VAL A CA 1
ATOM 827 C C . VAL A 1 101 ? -20.916 -3.051 2.285 1.00 90.94 101 VAL A C 1
ATOM 829 O O . VAL A 1 101 ? -20.164 -2.919 3.248 1.00 90.94 101 VAL A O 1
ATOM 832 N N . GLU A 1 102 ? -21.351 -4.240 1.881 1.00 90.25 102 GLU A N 1
ATOM 833 C CA . GLU A 1 102 ? -20.921 -5.495 2.495 1.00 90.25 102 GLU A CA 1
ATOM 834 C C . GLU A 1 102 ? -19.459 -5.800 2.135 1.00 90.25 102 GLU A C 1
ATOM 836 O O . GLU A 1 102 ? -19.089 -5.860 0.959 1.00 90.25 102 GLU A O 1
ATOM 841 N N . ILE A 1 103 ? -18.624 -6.005 3.155 1.00 87.69 103 ILE A N 1
ATOM 842 C CA . ILE A 1 103 ? -17.248 -6.478 2.988 1.00 87.69 103 ILE A CA 1
ATOM 843 C C . ILE A 1 103 ? -17.263 -8.002 3.162 1.00 87.69 103 ILE A C 1
ATOM 845 O O . ILE A 1 103 ? -17.726 -8.474 4.200 1.00 87.69 103 ILE A O 1
ATOM 849 N N . PRO A 1 104 ? -16.779 -8.789 2.183 1.00 81.94 104 PRO A N 1
ATOM 850 C CA . PRO A 1 104 ? -16.787 -10.245 2.288 1.00 81.94 104 PRO A CA 1
ATOM 851 C C . PRO A 1 104 ? -15.970 -10.742 3.488 1.00 81.94 104 PRO A C 1
ATOM 853 O O . PRO A 1 104 ? -14.801 -10.371 3.615 1.00 81.94 104 PRO A O 1
ATOM 856 N N . GLU A 1 105 ? -16.554 -11.628 4.302 1.00 74.94 105 GLU A N 1
ATOM 857 C CA . GLU A 1 105 ? -15.862 -12.305 5.413 1.00 74.94 105 GLU A CA 1
ATOM 858 C C . GLU A 1 105 ? -14.669 -13.144 4.930 1.00 74.94 105 GLU A C 1
ATOM 860 O O . GLU A 1 105 ? -14.594 -13.471 3.741 1.00 74.94 105 GLU A O 1
ATOM 865 N N . LYS A 1 106 ? -13.737 -13.452 5.851 1.00 65.62 106 LYS A N 1
ATOM 866 C CA . LYS A 1 106 ? -12.451 -14.117 5.577 1.00 65.62 106 LYS A CA 1
ATOM 867 C C . LYS A 1 106 ? -12.594 -15.453 4.852 1.00 65.62 106 LYS A C 1
ATOM 869 O O . LYS A 1 106 ? -13.310 -16.338 5.361 1.00 65.62 106 LYS A O 1
#

pLDDT: mean 93.26, std 6.11, range [61.41, 98.0]

Foldseek 3Di:
DDDDDDDDALVVLVVDQADEAQAPVSQCVVCVRVVNHPPNPRYYYLQLLLVCVVVVDRDDGHGQDDCVVVVDVPSNVVSNLSSVLSVQVVCVVVVNHPPPDDRDDD

Radius of gyration: 14.45 Å; chains: 1; bounding box: 36×34×36 Å